Protein AF-A0A7Z0EMQ9-F1 (afdb_monomer_lite)

Structure (mmCIF, N/CA/C/O backbone):
data_AF-A0A7Z0EMQ9-F1
#
_entry.id   AF-A0A7Z0EMQ9-F1
#
loop_
_atom_site.group_PDB
_atom_site.id
_atom_site.type_symbol
_atom_site.label_atom_id
_atom_site.label_alt_id
_atom_site.label_comp_id
_atom_site.label_asym_id
_atom_site.label_entity_id
_atom_site.label_seq_id
_atom_site.pdbx_PDB_ins_code
_atom_site.Cartn_x
_atom_site.Cartn_y
_atom_site.Cartn_z
_atom_site.occupancy
_atom_site.B_iso_or_equiv
_atom_site.auth_seq_id
_atom_site.auth_comp_id
_atom_site.auth_asym_id
_atom_site.auth_atom_id
_atom_site.pdbx_PDB_model_num
ATOM 1 N N . MET A 1 1 ? -26.461 12.588 21.753 1.00 71.88 1 MET A N 1
ATOM 2 C CA . MET A 1 1 ? -25.030 12.477 21.401 1.00 71.88 1 MET A CA 1
ATOM 3 C C . MET A 1 1 ? -24.728 11.023 21.095 1.00 71.88 1 MET A C 1
ATOM 5 O O . MET A 1 1 ? -25.221 10.186 21.846 1.00 71.88 1 MET A O 1
ATOM 9 N N . PRO A 1 2 ? -23.985 10.715 20.021 1.00 81.69 2 PRO A N 1
ATOM 10 C CA . PRO A 1 2 ? -23.560 9.345 19.755 1.00 81.69 2 PRO A CA 1
ATOM 11 C C . PRO A 1 2 ? -22.656 8.843 20.899 1.00 81.69 2 PRO A C 1
ATOM 13 O O . PRO A 1 2 ? -21.862 9.628 21.432 1.00 81.69 2 PRO A O 1
ATOM 16 N N . PRO A 1 3 ? -22.802 7.579 21.332 1.00 89.31 3 PRO A N 1
ATOM 17 C CA . PRO A 1 3 ? -21.937 7.000 22.351 1.00 89.31 3 PRO A CA 1
ATOM 18 C C . PRO A 1 3 ? -20.525 6.795 21.794 1.00 89.31 3 PRO A C 1
ATOM 20 O O . PRO A 1 3 ? -20.344 6.541 20.607 1.00 89.31 3 PRO A O 1
ATOM 23 N N . ILE A 1 4 ? -19.514 6.877 22.658 1.00 92.62 4 ILE A N 1
ATOM 24 C CA . ILE A 1 4 ? -18.145 6.538 22.264 1.00 92.62 4 ILE A CA 1
ATOM 25 C C . ILE A 1 4 ? -18.026 5.004 22.239 1.00 92.62 4 ILE A C 1
ATOM 27 O O . ILE A 1 4 ? -18.275 4.394 23.281 1.00 92.62 4 ILE A O 1
ATOM 31 N N . PRO A 1 5 ? -17.618 4.376 21.119 1.00 94.62 5 PRO A N 1
ATOM 32 C CA . PRO A 1 5 ? -17.492 2.923 21.043 1.00 94.62 5 PRO A CA 1
ATOM 33 C C . PRO A 1 5 ? -16.406 2.405 21.996 1.00 94.62 5 PRO A C 1
ATOM 35 O O . PRO A 1 5 ? -15.359 3.042 22.191 1.00 94.62 5 PRO A O 1
ATOM 38 N N . SER A 1 6 ? -16.659 1.242 22.596 1.00 96.00 6 SER A N 1
ATOM 39 C CA . SER A 1 6 ? -15.654 0.491 23.352 1.00 96.00 6 SER A CA 1
ATOM 40 C C . SER A 1 6 ? -14.762 -0.341 22.413 1.00 96.00 6 SER A C 1
ATOM 42 O O . SER A 1 6 ? -15.158 -0.612 21.277 1.00 96.00 6 SER A O 1
ATOM 44 N N . PRO A 1 7 ? -13.571 -0.789 22.857 1.00 97.00 7 PRO A N 1
ATOM 45 C CA . PRO A 1 7 ? -12.747 -1.725 22.085 1.00 97.00 7 PRO A CA 1
ATOM 46 C C . PRO A 1 7 ? -13.500 -2.998 21.671 1.00 97.00 7 PRO A C 1
ATOM 48 O O . PRO A 1 7 ? -13.368 -3.446 20.536 1.00 97.00 7 PRO A O 1
ATOM 51 N N . GLU A 1 8 ? -14.342 -3.544 22.550 1.00 96.81 8 GLU A N 1
ATOM 52 C CA . GLU A 1 8 ? -15.151 -4.736 22.268 1.00 96.81 8 GLU A CA 1
ATOM 53 C C . GLU A 1 8 ? -16.214 -4.482 21.192 1.00 96.81 8 GLU A C 1
ATOM 55 O O . GLU A 1 8 ? -16.489 -5.355 20.368 1.00 96.81 8 GLU A O 1
ATOM 60 N N . ASP A 1 9 ? -16.810 -3.286 21.162 1.00 95.56 9 ASP A N 1
ATOM 61 C CA . ASP A 1 9 ? -17.752 -2.901 20.103 1.00 95.56 9 ASP A CA 1
ATOM 62 C C . ASP A 1 9 ? -17.053 -2.838 18.748 1.00 95.56 9 ASP A C 1
ATOM 64 O O . ASP A 1 9 ? -17.591 -3.320 17.748 1.00 95.56 9 ASP A O 1
ATOM 68 N N . VAL A 1 10 ? -15.835 -2.289 18.723 1.00 96.75 10 VAL A N 1
ATOM 69 C CA . VAL A 1 10 ? -15.013 -2.238 17.513 1.00 96.75 10 VAL A CA 1
ATOM 70 C C . VAL A 1 10 ? -14.662 -3.654 17.060 1.00 96.75 10 VAL A C 1
ATOM 72 O O . VAL A 1 10 ? -14.974 -4.018 15.931 1.00 96.75 10 VAL A O 1
ATOM 75 N N . LEU A 1 11 ? -14.105 -4.490 17.939 1.00 96.38 11 LEU A N 1
ATOM 76 C CA . LEU A 1 11 ? -13.680 -5.853 17.596 1.00 96.38 11 LEU A CA 1
ATOM 77 C C . LEU A 1 11 ? -14.813 -6.731 17.059 1.00 96.38 11 LEU A C 1
ATOM 79 O O . LEU A 1 11 ? -14.588 -7.518 16.140 1.00 96.38 11 LEU A O 1
ATOM 83 N N . ARG A 1 12 ? -16.024 -6.589 17.609 1.00 96.19 12 ARG A N 1
ATOM 84 C CA . ARG A 1 12 ? -17.211 -7.322 17.142 1.00 96.19 12 ARG A CA 1
ATOM 85 C C . ARG A 1 12 ? -17.725 -6.840 15.789 1.00 96.19 12 ARG A C 1
ATOM 87 O O . ARG A 1 12 ? -18.374 -7.609 15.087 1.00 96.19 12 ARG A O 1
ATOM 94 N N . SER A 1 13 ? -17.473 -5.580 15.445 1.00 95.69 13 SER A N 1
ATOM 95 C CA . SER A 1 13 ? -18.020 -4.955 14.237 1.00 95.69 13 SER A CA 1
ATOM 96 C C . SER A 1 13 ? -17.072 -5.037 13.043 1.00 95.69 13 SER A C 1
ATOM 98 O O . SER A 1 13 ? -17.528 -5.087 11.903 1.00 95.69 13 SER A O 1
ATOM 100 N N . VAL A 1 14 ? -15.760 -5.037 13.288 1.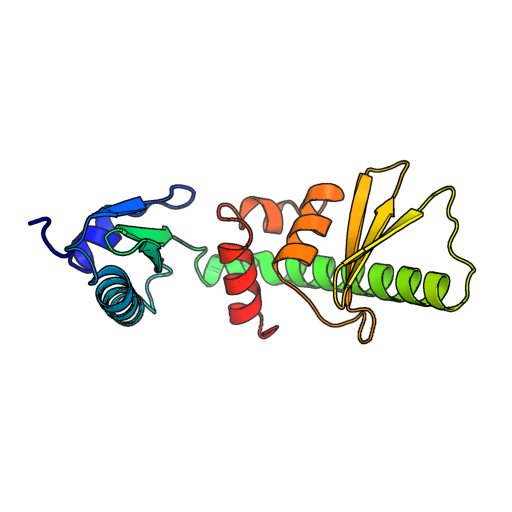00 96.25 14 VAL A N 1
ATOM 101 C CA . VAL A 1 14 ? -14.762 -4.983 12.221 1.00 96.25 14 VAL A CA 1
ATOM 102 C C . VAL A 1 14 ? -14.559 -6.364 11.597 1.00 96.25 14 VAL A C 1
ATOM 104 O O . VAL A 1 14 ? -14.194 -7.337 12.257 1.00 96.25 14 VAL A O 1
ATOM 107 N N . VAL A 1 15 ? -14.748 -6.418 10.281 1.00 95.50 15 VAL A N 1
ATOM 108 C CA . VAL A 1 15 ? -14.525 -7.594 9.437 1.00 95.50 15 VAL A CA 1
ATOM 109 C C . VAL A 1 15 ? -13.524 -7.214 8.356 1.00 95.50 15 VAL A C 1
ATOM 111 O O . VAL A 1 15 ? -13.629 -6.136 7.770 1.00 95.50 15 VAL A O 1
ATOM 114 N N . ARG A 1 16 ? -12.562 -8.095 8.080 1.00 94.75 16 ARG A N 1
ATOM 115 C CA . ARG A 1 16 ? -11.552 -7.853 7.050 1.00 94.75 16 ARG A CA 1
ATOM 116 C C . ARG A 1 16 ? -12.184 -7.631 5.675 1.00 94.75 16 ARG A C 1
ATOM 118 O O . ARG A 1 16 ? -13.192 -8.258 5.345 1.00 94.75 16 ARG A O 1
ATOM 125 N N . GLY A 1 17 ? -11.613 -6.712 4.897 1.00 94.38 17 GLY A N 1
ATOM 126 C CA . GLY A 1 17 ? -12.143 -6.315 3.591 1.00 94.38 17 GLY A CA 1
ATOM 127 C C . GLY A 1 17 ? -13.388 -5.426 3.685 1.00 94.38 17 GLY A C 1
ATOM 128 O O . GLY A 1 17 ? -13.962 -5.057 2.663 1.00 94.38 17 GLY A O 1
ATOM 129 N N . ARG A 1 18 ? -13.824 -5.043 4.897 1.00 95.88 18 ARG A N 1
ATOM 130 C CA . ARG A 1 18 ? -14.922 -4.093 5.109 1.00 95.88 18 ARG A CA 1
ATOM 131 C C . ARG A 1 18 ? -14.505 -2.933 5.998 1.00 95.88 18 ARG A C 1
ATOM 133 O O . ARG A 1 18 ? -14.056 -3.102 7.127 1.00 95.88 18 ARG A O 1
ATOM 140 N N . THR A 1 19 ? -14.747 -1.726 5.508 1.00 95.88 19 THR A N 1
ATOM 141 C CA . THR A 1 19 ? -14.576 -0.506 6.295 1.00 95.88 19 THR A CA 1
ATOM 142 C C . THR A 1 19 ? -15.709 -0.361 7.304 1.00 95.88 19 THR A C 1
ATOM 144 O O . THR A 1 19 ? -16.877 -0.293 6.920 1.00 95.88 19 THR A O 1
ATOM 147 N N . THR A 1 20 ? -15.371 -0.258 8.590 1.00 97.31 20 THR A N 1
ATOM 148 C CA . THR A 1 20 ? -16.349 -0.011 9.658 1.00 97.31 20 THR A CA 1
ATOM 149 C C . THR A 1 20 ? -16.254 1.436 10.120 1.00 97.31 20 THR A C 1
ATOM 151 O O . THR A 1 20 ? -15.158 1.935 10.364 1.00 97.31 20 THR A O 1
ATOM 154 N N . ARG A 1 21 ? -17.392 2.123 10.239 1.00 97.06 21 ARG A N 1
ATOM 155 C CA . ARG A 1 21 ? -17.455 3.530 10.657 1.00 97.06 21 ARG A CA 1
ATOM 156 C C . ARG A 1 21 ? -18.255 3.667 11.943 1.00 97.06 21 ARG A C 1
ATOM 158 O O . ARG A 1 21 ? -19.296 3.031 12.091 1.00 97.06 21 ARG A O 1
ATOM 165 N N . PHE A 1 22 ? -17.777 4.521 12.837 1.00 96.31 22 PHE A N 1
ATOM 166 C CA . PHE A 1 22 ? -18.425 4.844 14.101 1.00 96.31 22 PHE A CA 1
ATOM 167 C C . PHE A 1 22 ? -18.606 6.352 14.205 1.00 96.31 22 PHE A C 1
ATOM 169 O O . PHE A 1 22 ? -17.641 7.107 14.073 1.00 96.31 22 PHE A O 1
ATOM 176 N N . GLU A 1 23 ? -19.833 6.775 14.483 1.00 97.00 23 GLU A N 1
ATOM 177 C CA . GLU A 1 23 ? -20.118 8.159 14.842 1.00 97.00 23 GLU A CA 1
ATOM 178 C C . GLU A 1 23 ? -19.728 8.401 16.301 1.00 97.00 23 GLU A C 1
ATOM 180 O O . GLU A 1 23 ? -19.980 7.576 17.181 1.00 97.00 23 GLU A O 1
ATOM 185 N N . VAL A 1 24 ? -19.117 9.549 16.560 1.00 96.56 24 VAL A N 1
ATOM 186 C CA . VAL A 1 24 ? -18.654 9.991 17.877 1.00 96.56 24 VAL A CA 1
ATOM 187 C C . VAL A 1 24 ? -18.984 11.473 18.061 1.00 96.56 24 VAL A C 1
ATOM 189 O O . VAL A 1 24 ? -19.289 12.161 17.085 1.00 96.56 24 VAL A O 1
ATOM 192 N N . PRO A 1 25 ? -18.983 12.003 19.299 1.00 96.75 25 PRO A N 1
ATOM 193 C CA . PRO A 1 25 ? -19.263 13.417 19.514 1.00 96.75 25 PRO A CA 1
ATOM 194 C C . PRO A 1 25 ? -18.340 14.319 18.684 1.00 96.75 25 PRO A C 1
ATOM 196 O O . PRO A 1 25 ? -17.149 14.035 18.530 1.00 96.75 25 PRO A O 1
ATOM 199 N N . GLU A 1 26 ? -18.887 15.411 18.158 1.00 96.12 26 GLU A N 1
ATOM 200 C CA . GLU A 1 26 ? -18.147 16.344 17.310 1.00 96.12 26 GLU A CA 1
ATOM 201 C C . GLU A 1 26 ? -16.884 16.872 18.008 1.00 96.12 26 GLU A C 1
ATOM 203 O O . GLU A 1 26 ? -16.890 17.191 19.197 1.00 96.12 26 GLU A O 1
ATOM 208 N N . GLY A 1 27 ? -15.777 16.913 17.266 1.00 95.62 27 GLY A N 1
ATOM 209 C CA . GLY A 1 27 ? -14.472 17.346 17.764 1.00 95.62 27 GLY A CA 1
ATOM 210 C C . GLY A 1 27 ? -13.716 16.287 18.573 1.00 95.62 27 GLY A C 1
ATOM 211 O O . GLY A 1 27 ? -12.590 16.543 18.993 1.00 95.62 27 GLY A O 1
ATOM 212 N N . THR A 1 28 ? -14.284 15.092 18.785 1.00 96.75 28 THR A N 1
ATOM 213 C CA . THR A 1 28 ? -13.652 14.047 19.616 1.00 96.75 28 THR A CA 1
ATOM 214 C C . THR A 1 28 ? -13.016 12.905 18.825 1.00 96.75 28 THR A C 1
ATOM 216 O O . THR A 1 28 ? -12.253 12.128 19.404 1.00 96.75 28 THR A O 1
ATOM 219 N N . ALA A 1 29 ? -13.260 12.807 17.513 1.00 97.31 29 ALA A N 1
ATOM 220 C CA . ALA A 1 29 ? -12.851 11.659 16.700 1.00 97.31 29 ALA A CA 1
ATOM 221 C C . ALA A 1 29 ? -11.358 11.326 16.770 1.00 97.31 29 ALA A C 1
ATOM 223 O O . ALA A 1 29 ? -11.009 10.166 16.978 1.00 97.31 29 ALA A O 1
ATOM 224 N N . SER A 1 30 ? -10.465 12.313 16.681 1.00 97.19 30 SER A N 1
ATOM 225 C CA . SER A 1 30 ? -9.017 12.067 16.759 1.00 97.19 30 SER A CA 1
ATOM 226 C C . SER A 1 30 ? -8.586 11.506 18.118 1.00 97.19 30 SER A C 1
ATOM 228 O O . SER A 1 30 ? -7.756 10.599 18.183 1.00 97.19 30 SER A O 1
ATOM 230 N N . ILE A 1 31 ? -9.184 11.995 19.210 1.00 97.56 31 ILE A N 1
ATOM 231 C CA . ILE A 1 31 ? -8.893 11.527 20.574 1.00 97.56 31 ILE A CA 1
ATOM 232 C C . ILE A 1 31 ? -9.423 10.103 20.764 1.00 97.56 31 ILE A C 1
ATOM 234 O O . ILE A 1 31 ? -8.711 9.240 21.282 1.00 97.56 31 ILE A O 1
ATOM 238 N N . VAL A 1 32 ? -10.656 9.845 20.319 1.00 97.56 32 VAL A N 1
ATOM 239 C CA . VAL A 1 32 ? -11.283 8.520 20.398 1.00 97.56 32 VAL A CA 1
ATOM 240 C C . VAL A 1 32 ? -10.505 7.504 19.565 1.00 97.56 32 VAL A C 1
ATOM 242 O O . VAL A 1 32 ? -10.149 6.448 20.086 1.00 97.56 32 VAL A O 1
ATOM 245 N N . ALA A 1 33 ? -10.171 7.834 18.316 1.00 97.56 33 ALA A N 1
ATOM 246 C CA . ALA A 1 33 ? -9.383 6.974 17.441 1.00 97.56 33 ALA A CA 1
ATOM 247 C C . ALA A 1 33 ? -8.003 6.672 18.037 1.00 97.56 33 ALA A C 1
ATOM 249 O O . ALA A 1 33 ? -7.601 5.513 18.087 1.00 97.56 33 ALA A O 1
ATOM 250 N N . GLY A 1 34 ? -7.303 7.685 18.560 1.00 97.19 34 GLY A N 1
ATOM 251 C CA . GLY A 1 34 ? -6.007 7.494 19.213 1.00 97.19 34 GLY A CA 1
ATOM 252 C C . GLY A 1 34 ? -6.086 6.606 20.459 1.00 97.19 34 GLY A C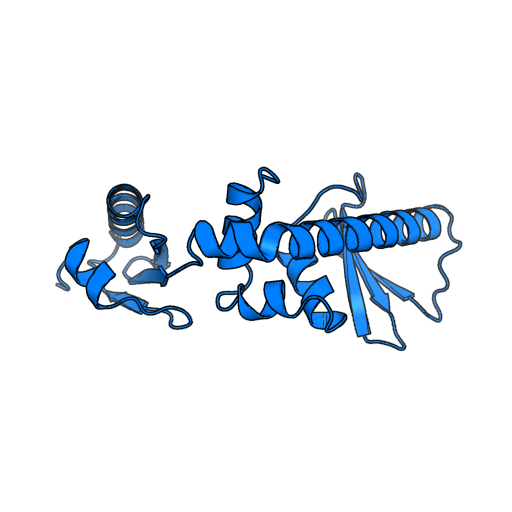 1
ATOM 253 O O . GLY A 1 34 ? -5.198 5.786 20.690 1.00 97.19 34 GLY A O 1
ATOM 254 N N . ARG A 1 35 ? -7.156 6.727 21.257 1.00 97.56 35 ARG A N 1
ATOM 255 C CA . ARG A 1 35 ? -7.406 5.840 22.404 1.00 97.56 35 ARG A CA 1
ATOM 256 C C . ARG A 1 35 ? -7.642 4.400 21.953 1.00 97.56 35 ARG A C 1
ATOM 258 O O . ARG A 1 35 ? -6.988 3.504 22.475 1.00 97.56 35 ARG A O 1
ATOM 265 N N . LEU A 1 36 ? -8.554 4.191 21.003 1.00 97.69 36 LEU A N 1
ATOM 266 C CA . LEU A 1 36 ? -8.902 2.861 20.499 1.00 97.69 36 LEU A CA 1
ATOM 267 C C . LEU A 1 36 ? -7.700 2.175 19.854 1.00 97.69 36 LEU A C 1
ATOM 269 O O . LEU A 1 36 ? -7.447 1.018 20.157 1.00 97.69 36 LEU A O 1
ATOM 273 N N . ARG A 1 37 ? -6.906 2.903 19.061 1.00 96.00 37 ARG A N 1
ATOM 274 C CA . ARG A 1 37 ? -5.679 2.380 18.446 1.00 96.00 37 ARG A CA 1
ATOM 275 C C . ARG A 1 37 ? -4.711 1.811 19.482 1.00 96.00 37 ARG A C 1
ATOM 277 O O . ARG A 1 37 ? -4.210 0.716 19.298 1.00 96.00 37 ARG A O 1
ATOM 284 N N . ARG A 1 38 ? -4.492 2.512 20.602 1.00 95.56 38 ARG A N 1
ATOM 285 C CA . ARG A 1 38 ? -3.634 2.003 21.690 1.00 95.56 38 ARG A CA 1
ATOM 286 C C . ARG A 1 38 ? -4.218 0.772 22.379 1.00 95.56 38 ARG A C 1
ATOM 288 O O . ARG A 1 38 ? -3.472 -0.111 22.768 1.00 95.56 38 ARG A O 1
ATOM 295 N N . GLN A 1 39 ? -5.536 0.730 22.558 1.00 96.75 39 GLN A N 1
ATOM 296 C CA . GLN A 1 39 ? -6.218 -0.394 23.210 1.00 96.75 39 GLN A CA 1
ATOM 297 C C . GLN A 1 39 ? -6.328 -1.636 22.313 1.00 96.75 39 GLN A C 1
ATOM 299 O O . GLN A 1 39 ? -6.570 -2.722 22.826 1.00 96.75 39 GLN A O 1
ATOM 304 N N . LEU A 1 40 ? -6.174 -1.472 20.997 1.00 95.25 40 LEU A N 1
ATOM 305 C CA . LEU A 1 40 ? -6.330 -2.516 19.981 1.00 95.25 40 LEU A CA 1
ATOM 306 C C . LEU A 1 40 ? -5.021 -2.830 19.237 1.00 95.25 40 LEU A C 1
ATOM 308 O O . LEU A 1 40 ? -5.063 -3.491 18.205 1.00 95.25 40 LEU A O 1
ATOM 312 N N . ALA A 1 41 ? -3.874 -2.360 19.736 1.00 87.00 41 ALA A N 1
ATOM 313 C CA . ALA A 1 41 ? -2.592 -2.449 19.032 1.00 87.00 41 ALA A CA 1
ATOM 314 C C . ALA A 1 41 ? -2.173 -3.893 18.694 1.00 87.00 41 ALA A C 1
ATOM 316 O O . ALA A 1 41 ? -1.575 -4.123 17.655 1.00 87.00 41 ALA A O 1
ATOM 317 N N . GLU A 1 42 ? -2.537 -4.861 19.537 1.00 88.81 42 GLU A N 1
ATOM 318 C CA . GLU A 1 42 ? -2.206 -6.286 19.367 1.00 88.81 42 GLU A CA 1
ATOM 319 C C . GLU A 1 42 ? -3.322 -7.087 18.668 1.00 88.81 42 GLU A C 1
ATOM 321 O O . GLU A 1 42 ? -3.381 -8.306 18.786 1.00 88.81 42 GLU A O 1
ATOM 326 N N . GLN A 1 43 ? -4.290 -6.413 18.039 1.00 92.00 43 GLN A N 1
ATOM 327 C CA . GLN A 1 43 ? -5.503 -7.048 17.501 1.00 92.00 43 GLN A CA 1
ATOM 328 C C . GLN A 1 43 ? -5.661 -6.873 15.985 1.00 92.00 43 GLN A C 1
ATOM 330 O O . GLN A 1 43 ? -6.762 -7.077 15.468 1.00 92.00 43 GLN A O 1
ATOM 335 N N . ASP A 1 44 ? -4.605 -6.437 15.291 1.00 92.19 44 ASP A N 1
ATOM 336 C CA . ASP A 1 44 ? -4.594 -6.171 13.846 1.00 92.19 44 ASP A CA 1
ATOM 337 C C . ASP A 1 44 ? -5.742 -5.243 13.405 1.00 92.19 44 ASP A C 1
ATOM 339 O O . ASP A 1 44 ? -6.344 -5.394 12.341 1.00 92.19 44 ASP A O 1
ATOM 343 N N . VAL A 1 45 ? -6.116 -4.285 14.263 1.00 96.00 45 VAL A N 1
ATOM 344 C CA . VAL A 1 45 ? -7.169 -3.305 13.975 1.00 96.00 45 VAL A CA 1
ATOM 345 C C . VAL A 1 45 ? -6.581 -1.904 13.927 1.00 96.00 45 VAL A C 1
ATOM 347 O O . VAL A 1 45 ? -6.181 -1.329 14.941 1.00 96.00 45 VAL A O 1
ATOM 350 N N . LEU A 1 46 ? -6.633 -1.302 12.743 1.00 96.00 46 LEU A N 1
ATOM 351 C CA . LEU A 1 46 ? -6.304 0.100 12.550 1.00 96.00 46 LEU A CA 1
ATOM 352 C C . LEU A 1 46 ? -7.535 0.962 12.817 1.00 96.00 46 LEU A C 1
ATOM 354 O O . LEU A 1 46 ? -8.573 0.772 12.190 1.00 96.00 46 LEU A O 1
ATOM 358 N N . VAL A 1 47 ? -7.398 1.958 13.697 1.00 97.31 47 VAL A N 1
ATOM 359 C CA . VAL A 1 47 ? -8.431 2.977 13.939 1.00 97.31 47 VAL A CA 1
ATOM 360 C C . VAL A 1 47 ? -7.879 4.376 13.675 1.00 97.31 47 VAL A C 1
ATOM 362 O O . VAL A 1 47 ? -6.829 4.762 14.204 1.00 97.31 47 VAL A O 1
ATOM 365 N N . PHE A 1 48 ? -8.604 5.174 12.893 1.00 97.25 48 PHE A N 1
ATOM 366 C CA . PHE A 1 48 ? -8.266 6.565 12.581 1.00 97.25 48 PHE A CA 1
ATOM 367 C C . PHE A 1 48 ? -9.516 7.448 12.494 1.00 97.25 48 PHE A C 1
ATOM 369 O O . PHE A 1 48 ? -10.639 6.960 12.385 1.00 97.25 48 PHE A O 1
ATOM 376 N N . ALA A 1 49 ? -9.332 8.764 12.596 1.00 97.25 49 ALA A N 1
ATOM 377 C CA . ALA A 1 49 ? -10.416 9.721 12.408 1.00 97.25 49 ALA A CA 1
ATOM 378 C C . ALA A 1 49 ? -10.598 9.996 10.910 1.00 97.25 49 ALA A C 1
ATOM 380 O O . ALA A 1 49 ? -9.637 10.357 10.239 1.00 97.25 49 ALA A O 1
ATOM 381 N N . GLY A 1 50 ? -11.817 9.814 10.398 1.00 92.56 50 GLY A N 1
ATOM 382 C CA . GLY A 1 50 ? -12.175 10.191 9.025 1.00 92.56 50 GLY A CA 1
ATOM 383 C C . GLY A 1 50 ? -12.703 11.626 8.925 1.00 92.56 50 GLY A C 1
ATOM 384 O O . GLY A 1 50 ? -12.602 12.256 7.879 1.00 92.56 50 GLY A O 1
ATOM 385 N N . SER A 1 51 ? -13.255 12.153 10.020 1.00 94.94 51 SER A N 1
ATOM 386 C CA . SER A 1 51 ? -13.734 13.533 10.152 1.00 94.94 51 SER A CA 1
ATOM 387 C C . SER A 1 51 ? -13.696 13.967 11.625 1.00 94.94 51 SER A C 1
ATOM 389 O O . SER A 1 51 ? -13.202 13.227 12.475 1.00 94.94 51 SER A O 1
ATOM 391 N N . SER A 1 52 ? -14.238 15.144 11.961 1.00 95.69 52 SER A N 1
ATOM 392 C CA . SER A 1 52 ? -14.361 15.608 13.352 1.00 95.69 52 SER A CA 1
ATOM 393 C C . SER A 1 52 ? -15.328 14.772 14.207 1.00 95.69 52 SER A C 1
ATOM 395 O O . SER A 1 52 ? -15.202 14.781 15.434 1.00 95.69 52 SER A O 1
ATOM 397 N N . SER A 1 53 ? -16.268 14.048 13.591 1.00 96.50 53 SER A N 1
ATOM 398 C CA . SER A 1 53 ? -17.317 13.267 14.268 1.00 96.50 53 SER A CA 1
ATOM 399 C C . SER A 1 53 ? -17.324 11.784 13.894 1.00 96.50 53 SER A C 1
ATOM 401 O O . SER A 1 53 ? -18.197 11.054 14.350 1.00 96.50 53 SER A O 1
ATOM 403 N N . GLN A 1 54 ? -16.368 11.317 13.086 1.00 97.19 54 GLN A N 1
ATOM 404 C CA . GLN A 1 54 ? -16.350 9.941 12.596 1.00 97.19 54 GLN A CA 1
ATOM 405 C C . GLN A 1 54 ? -14.987 9.279 12.783 1.00 97.19 54 GLN A C 1
ATOM 407 O O . GLN A 1 54 ? -13.950 9.791 12.349 1.00 97.19 54 GLN A O 1
ATOM 412 N N . CYS A 1 55 ? -15.005 8.082 13.362 1.00 97.50 55 CYS A N 1
ATOM 413 C CA . CYS A 1 55 ? -13.876 7.161 13.368 1.00 97.50 55 CYS A CA 1
ATOM 414 C C . CYS A 1 55 ? -14.092 6.059 12.326 1.00 97.50 55 CYS A C 1
ATOM 416 O O . CYS A 1 55 ? -15.203 5.556 12.161 1.00 97.50 55 CYS A O 1
ATOM 418 N N . THR A 1 56 ? -13.016 5.652 11.664 1.00 98.00 56 THR A N 1
ATOM 419 C CA . THR A 1 56 ? -12.969 4.485 10.782 1.00 98.00 56 THR A CA 1
ATOM 420 C C . THR A 1 56 ? -12.091 3.418 11.418 1.00 98.00 56 THR A C 1
ATOM 422 O O . THR A 1 56 ? -11.038 3.740 11.972 1.00 98.00 56 THR A O 1
ATOM 425 N N . ALA A 1 57 ? -12.528 2.163 11.345 1.00 97.75 57 ALA A N 1
ATOM 426 C CA . ALA A 1 57 ? -11.759 1.001 11.758 1.00 97.75 57 ALA A CA 1
ATOM 427 C C . ALA A 1 57 ? -11.665 -0.030 10.627 1.00 97.75 57 ALA A C 1
ATOM 429 O O . ALA A 1 57 ? -12.661 -0.311 9.949 1.00 97.75 57 ALA A O 1
ATOM 430 N N . LEU A 1 58 ? -10.471 -0.592 10.457 1.00 97.75 58 LEU A N 1
ATOM 431 C CA . LEU A 1 58 ? -10.132 -1.617 9.472 1.00 97.75 58 LEU A CA 1
ATOM 432 C C . LEU A 1 58 ? -9.493 -2.799 10.200 1.00 97.75 58 LEU A C 1
ATOM 434 O O . LEU A 1 58 ? -8.709 -2.582 11.122 1.00 97.75 58 LEU A O 1
ATOM 438 N N . ARG A 1 59 ? -9.814 -4.029 9.789 1.00 96.94 59 ARG A N 1
ATOM 439 C CA . ARG A 1 59 ? -9.065 -5.212 10.225 1.00 96.94 59 ARG A CA 1
ATOM 440 C C . ARG A 1 59 ? -8.006 -5.476 9.176 1.00 96.94 59 ARG A C 1
ATOM 442 O O . ARG A 1 59 ? -8.351 -5.861 8.061 1.00 96.94 59 ARG A O 1
ATOM 449 N N . LEU A 1 60 ? -6.772 -5.201 9.564 1.00 95.88 60 LEU A N 1
ATOM 450 C CA . LEU A 1 60 ? -5.591 -5.432 8.760 1.00 95.88 60 LEU A CA 1
ATOM 451 C C . LEU A 1 60 ? -5.310 -6.931 8.673 1.00 95.88 60 LEU A C 1
ATOM 453 O O . LEU A 1 60 ? -5.976 -7.757 9.315 1.00 95.88 60 LEU A O 1
ATOM 457 N N . MET A 1 61 ? -4.326 -7.282 7.858 1.00 94.06 61 MET A N 1
ATOM 458 C CA . MET A 1 61 ? -3.771 -8.624 7.907 1.00 94.06 61 MET A CA 1
ATOM 459 C C . MET A 1 61 ? -3.093 -8.929 9.232 1.00 94.06 61 MET A C 1
ATOM 461 O O . MET A 1 61 ? -2.530 -8.038 9.852 1.00 94.06 61 MET A O 1
ATOM 465 N N . GLY A 1 62 ? -3.177 -10.189 9.657 1.00 91.62 62 GLY A N 1
ATOM 466 C CA . GLY A 1 62 ? -2.480 -10.639 10.857 1.00 91.62 62 GLY A CA 1
ATOM 467 C C . GLY A 1 62 ? -1.023 -10.983 10.575 1.00 91.62 62 GLY A C 1
ATOM 468 O O . GLY A 1 62 ? -0.670 -11.330 9.444 1.00 91.62 62 GLY A O 1
ATOM 469 N N . THR A 1 63 ? -0.194 -10.962 11.616 1.00 89.38 63 THR A N 1
ATOM 470 C CA . THR A 1 63 ? 1.252 -11.226 11.522 1.00 89.38 63 THR A CA 1
ATOM 471 C C . THR A 1 63 ? 1.575 -12.557 10.838 1.00 89.38 63 THR A C 1
ATOM 473 O O . THR A 1 63 ? 2.391 -12.581 9.924 1.00 89.38 63 THR A O 1
ATOM 476 N N . ASP A 1 64 ? 0.880 -13.648 11.177 1.00 91.88 64 ASP A N 1
ATOM 477 C CA . ASP A 1 64 ? 1.098 -14.966 10.551 1.00 91.88 64 ASP A CA 1
ATOM 478 C C . ASP A 1 64 ? 0.814 -14.964 9.038 1.00 91.88 64 ASP A C 1
ATOM 480 O O . ASP A 1 64 ? 1.326 -15.784 8.275 1.00 91.88 64 ASP A O 1
ATOM 484 N N . GLU A 1 65 ? -0.075 -14.089 8.572 1.00 93.69 65 GLU A N 1
ATOM 485 C CA . GLU A 1 65 ? -0.329 -13.917 7.146 1.00 93.69 65 GLU A CA 1
ATOM 486 C C . GLU A 1 65 ? 0.755 -13.074 6.487 1.00 93.69 65 GLU A C 1
ATOM 488 O O . GLU A 1 65 ? 1.275 -13.492 5.454 1.00 93.69 65 GLU A O 1
ATOM 493 N N . ALA A 1 66 ? 1.151 -11.966 7.119 1.00 94.00 66 ALA A N 1
ATOM 494 C CA . ALA A 1 66 ? 2.260 -11.131 6.671 1.00 94.00 66 ALA A CA 1
ATOM 495 C C . ALA A 1 66 ? 3.569 -11.935 6.544 1.00 94.00 66 ALA A C 1
ATOM 497 O O . ALA A 1 66 ? 4.264 -11.846 5.532 1.00 94.00 66 ALA A O 1
ATOM 498 N N . GLU A 1 67 ? 3.871 -12.793 7.521 1.00 93.69 67 GLU A N 1
ATOM 499 C CA . GLU A 1 67 ? 5.028 -13.692 7.485 1.00 93.69 67 GLU A CA 1
ATOM 500 C C . GLU A 1 67 ? 4.943 -14.706 6.338 1.00 93.69 67 GLU A C 1
ATOM 502 O O . GLU A 1 67 ? 5.945 -14.977 5.675 1.00 93.69 67 GLU A O 1
ATOM 507 N N . ARG A 1 68 ? 3.749 -15.244 6.052 1.00 95.75 68 ARG A N 1
ATOM 508 C CA . ARG A 1 68 ? 3.555 -16.184 4.936 1.00 95.75 68 ARG A CA 1
ATOM 509 C C . ARG A 1 68 ? 3.763 -15.533 3.574 1.00 95.75 68 ARG A C 1
ATOM 511 O O . ARG A 1 68 ? 4.305 -16.193 2.690 1.00 95.75 68 ARG A O 1
ATOM 518 N N . ILE A 1 69 ? 3.352 -14.277 3.398 1.00 97.12 69 ILE A N 1
ATOM 519 C CA . ILE A 1 69 ? 3.527 -13.561 2.124 1.00 97.12 69 ILE A CA 1
ATOM 520 C C . ILE A 1 69 ? 4.895 -12.881 1.999 1.00 97.12 69 ILE A C 1
ATOM 522 O O . ILE A 1 69 ? 5.222 -12.345 0.941 1.00 97.12 69 ILE A O 1
ATOM 526 N N . ARG A 1 70 ? 5.733 -12.937 3.044 1.00 96.56 70 ARG A N 1
ATOM 527 C CA . ARG A 1 70 ? 7.044 -12.281 3.074 1.00 96.56 70 ARG A CA 1
ATOM 528 C C . ARG A 1 70 ? 7.942 -12.609 1.870 1.00 96.56 70 ARG A C 1
ATOM 530 O O . ARG A 1 70 ? 8.475 -11.664 1.296 1.00 96.56 70 ARG A O 1
ATOM 537 N N . PRO A 1 71 ? 8.088 -13.872 1.420 1.00 97.75 71 PRO A N 1
ATOM 538 C CA . PRO A 1 71 ? 8.925 -14.168 0.254 1.00 97.75 71 PRO A CA 1
ATOM 539 C C . PRO A 1 71 ? 8.431 -13.500 -1.037 1.00 97.75 71 PRO A C 1
ATOM 541 O O . PRO A 1 71 ? 9.231 -13.125 -1.890 1.00 97.75 71 PRO A O 1
ATOM 544 N N . GLU A 1 72 ? 7.114 -13.355 -1.185 1.00 98.25 72 GLU A N 1
ATOM 545 C CA . GLU A 1 72 ? 6.498 -12.716 -2.349 1.00 98.25 72 GLU A CA 1
ATOM 546 C C . GLU A 1 72 ? 6.642 -11.191 -2.289 1.00 98.25 72 GLU A C 1
ATOM 548 O O . GLU A 1 72 ? 6.963 -10.569 -3.300 1.00 98.25 72 GLU A O 1
ATOM 553 N N . LEU A 1 73 ? 6.514 -10.602 -1.094 1.00 98.25 73 LEU A N 1
ATOM 554 C CA . LEU A 1 73 ? 6.841 -9.196 -0.851 1.00 98.25 73 LEU A CA 1
ATOM 555 C C . LEU A 1 73 ? 8.314 -8.894 -1.168 1.00 98.25 73 LEU A C 1
ATOM 557 O O . LEU A 1 73 ? 8.603 -7.899 -1.828 1.00 98.25 73 LEU A O 1
ATOM 561 N N . ASP A 1 74 ? 9.245 -9.748 -0.737 1.00 98.25 74 ASP A N 1
ATOM 562 C CA . ASP A 1 74 ? 10.675 -9.561 -1.005 1.00 98.25 74 ASP A CA 1
ATOM 563 C C . ASP A 1 74 ? 10.973 -9.596 -2.519 1.00 98.25 74 ASP A C 1
ATOM 565 O O . ASP A 1 74 ? 11.783 -8.805 -3.010 1.00 98.25 74 ASP A O 1
ATOM 569 N N . ALA A 1 75 ? 10.288 -10.466 -3.273 1.00 98.44 75 ALA A N 1
ATOM 570 C CA . ALA A 1 75 ? 10.384 -10.513 -4.732 1.00 98.44 75 ALA A CA 1
ATOM 571 C C . ALA A 1 75 ? 9.822 -9.240 -5.389 1.00 98.44 75 ALA A C 1
ATOM 573 O O . ALA A 1 75 ? 10.502 -8.630 -6.214 1.00 98.44 75 ALA A O 1
ATOM 574 N N . LEU A 1 76 ? 8.637 -8.790 -4.960 1.00 98.56 76 LEU A N 1
ATOM 575 C CA . LEU A 1 76 ? 8.022 -7.539 -5.413 1.00 98.56 76 LEU A CA 1
ATOM 576 C C . LEU A 1 76 ? 8.954 -6.337 -5.194 1.00 98.56 76 LEU A C 1
ATOM 578 O O . LEU A 1 76 ? 9.181 -5.549 -6.113 1.00 98.56 76 LEU A O 1
ATOM 582 N N . VAL A 1 77 ? 9.538 -6.215 -3.999 1.00 98.44 77 VAL A N 1
ATOM 583 C CA . VAL A 1 77 ? 10.494 -5.149 -3.664 1.00 98.44 77 VAL A CA 1
ATOM 584 C C . VAL A 1 77 ? 11.731 -5.207 -4.560 1.00 98.44 77 VAL A C 1
ATOM 586 O O . VAL A 1 77 ? 12.206 -4.168 -5.029 1.00 98.44 77 VAL A O 1
ATOM 589 N N . ALA A 1 78 ? 12.281 -6.401 -4.788 1.00 98.38 78 ALA A N 1
ATOM 590 C CA . ALA A 1 78 ? 13.469 -6.569 -5.615 1.00 98.38 78 ALA A CA 1
ATOM 591 C C . ALA A 1 78 ? 13.215 -6.125 -7.064 1.00 98.38 78 ALA A C 1
ATOM 593 O O . ALA A 1 78 ? 13.993 -5.329 -7.601 1.00 98.38 78 ALA A O 1
ATOM 594 N N . ASP A 1 79 ? 12.116 -6.583 -7.661 1.00 98.56 79 ASP A N 1
ATOM 595 C CA . ASP A 1 79 ? 11.735 -6.248 -9.034 1.00 98.56 79 ASP A CA 1
ATOM 596 C C . ASP A 1 79 ? 11.438 -4.757 -9.192 1.00 98.56 79 ASP A C 1
ATOM 598 O O . ASP A 1 79 ? 11.961 -4.118 -10.114 1.00 98.56 79 ASP A O 1
ATOM 602 N N . PHE A 1 80 ? 10.679 -4.179 -8.255 1.00 98.50 80 PHE A N 1
ATOM 603 C CA . PHE A 1 80 ? 10.397 -2.747 -8.236 1.00 98.50 80 PHE A CA 1
ATOM 604 C C . PHE A 1 80 ? 11.689 -1.932 -8.229 1.00 98.50 80 PHE A C 1
ATOM 606 O O . PHE A 1 80 ? 11.891 -1.091 -9.101 1.00 98.50 80 PHE A O 1
ATOM 613 N N . ARG A 1 81 ? 12.616 -2.218 -7.304 1.00 98.25 81 ARG A N 1
ATOM 614 C CA . ARG A 1 81 ? 13.889 -1.487 -7.195 1.00 98.25 81 ARG A CA 1
ATOM 615 C C . ARG A 1 81 ? 14.755 -1.625 -8.440 1.00 98.25 81 ARG A C 1
ATOM 617 O O . ARG A 1 81 ? 15.396 -0.666 -8.871 1.00 98.25 81 ARG A O 1
ATOM 624 N N . VAL A 1 82 ? 14.814 -2.817 -9.035 1.00 98.38 82 VAL A N 1
ATOM 625 C CA . VAL A 1 82 ? 15.554 -3.029 -10.289 1.00 98.38 82 VAL A CA 1
ATOM 626 C C . VAL A 1 82 ? 14.996 -2.142 -11.396 1.00 98.38 82 VAL A C 1
ATOM 628 O O . VAL A 1 82 ? 15.775 -1.474 -12.087 1.00 98.38 82 VAL A O 1
ATOM 631 N N . LEU A 1 83 ? 13.674 -2.106 -11.548 1.00 98.19 83 LEU A N 1
ATOM 632 C CA . LEU A 1 83 ? 13.033 -1.328 -12.594 1.00 98.19 83 LEU A CA 1
ATOM 633 C C . LEU A 1 83 ? 13.121 0.179 -12.318 1.00 98.19 83 LEU A C 1
ATOM 635 O O . LEU A 1 83 ? 13.559 0.915 -13.200 1.00 98.19 83 LEU A O 1
ATOM 639 N N . ALA A 1 84 ? 12.834 0.621 -11.092 1.00 98.25 84 ALA A N 1
ATOM 640 C CA . ALA A 1 84 ? 12.960 2.008 -10.644 1.00 98.25 84 ALA A CA 1
ATOM 641 C C . ALA A 1 84 ? 14.362 2.570 -10.922 1.00 98.25 84 ALA A C 1
ATOM 643 O O . ALA A 1 84 ? 14.504 3.556 -11.643 1.00 98.25 84 ALA A O 1
ATOM 644 N N . ARG A 1 85 ? 15.425 1.888 -10.467 1.00 98.06 85 ARG A N 1
ATOM 645 C CA . ARG A 1 85 ? 16.814 2.301 -10.748 1.00 98.06 85 ARG A CA 1
ATOM 646 C C . ARG A 1 85 ? 17.120 2.360 -12.239 1.00 98.06 85 ARG A C 1
ATOM 648 O O . ARG A 1 85 ? 17.833 3.254 -12.692 1.00 98.06 85 ARG A O 1
ATOM 655 N N . THR A 1 86 ? 16.628 1.385 -13.002 1.00 98.12 86 THR A N 1
ATOM 656 C CA . THR A 1 86 ? 16.876 1.319 -14.446 1.00 98.12 86 THR A CA 1
ATOM 657 C C . THR A 1 86 ? 16.241 2.509 -15.156 1.00 98.12 86 THR A C 1
ATOM 659 O O . THR A 1 86 ? 16.924 3.179 -15.932 1.00 98.12 86 THR A O 1
ATOM 662 N N . LEU A 1 87 ? 14.975 2.799 -14.857 1.00 98.00 87 LEU A N 1
ATOM 663 C CA . LEU A 1 87 ? 14.220 3.894 -15.459 1.00 98.00 87 LEU A CA 1
ATOM 664 C C . LEU A 1 87 ? 14.776 5.258 -15.047 1.00 98.00 87 LEU A C 1
ATOM 666 O O . LEU A 1 87 ? 15.068 6.062 -15.932 1.00 98.00 87 LEU A O 1
ATOM 670 N N . SER A 1 88 ? 15.037 5.481 -13.755 1.00 97.12 88 SER A N 1
ATOM 671 C CA . SER A 1 88 ? 15.644 6.728 -13.267 1.00 97.12 88 SER A CA 1
ATOM 672 C C . SER A 1 88 ? 16.999 6.989 -13.923 1.00 97.12 88 SER A C 1
ATOM 674 O O . SER A 1 88 ? 17.233 8.073 -14.446 1.00 97.12 88 SER A O 1
ATOM 676 N N . ARG A 1 89 ? 17.866 5.971 -14.028 1.00 97.56 89 ARG A N 1
ATOM 677 C CA . ARG A 1 89 ? 19.160 6.112 -14.713 1.00 97.56 89 ARG A CA 1
ATOM 678 C C . ARG A 1 89 ? 19.002 6.482 -16.189 1.00 97.56 89 ARG A C 1
ATOM 680 O O . ARG A 1 89 ? 19.754 7.316 -16.687 1.00 97.56 89 ARG A O 1
ATOM 687 N N . HIS A 1 90 ? 18.079 5.842 -16.908 1.00 97.88 90 HIS A N 1
ATOM 688 C CA . HIS A 1 90 ? 17.851 6.159 -18.319 1.00 97.88 90 HIS A CA 1
ATOM 689 C C . HIS A 1 90 ? 17.291 7.569 -18.503 1.00 97.88 90 HIS A C 1
ATOM 691 O O . HIS A 1 90 ? 17.710 8.267 -19.427 1.00 97.88 90 HIS A O 1
ATOM 697 N N . TYR A 1 91 ? 16.399 7.993 -17.610 1.00 96.50 91 TYR A N 1
ATOM 698 C CA . TYR A 1 91 ? 15.864 9.346 -17.579 1.00 96.50 91 TYR A CA 1
ATOM 699 C C . TYR A 1 91 ? 16.966 10.387 -17.340 1.00 96.50 91 TYR A C 1
ATOM 701 O O . TYR A 1 91 ? 17.134 11.284 -18.164 1.00 96.50 91 TYR A O 1
ATOM 709 N N . ASP A 1 92 ? 17.800 10.203 -16.313 1.00 95.62 92 ASP A N 1
ATOM 710 C CA . ASP A 1 92 ? 18.914 11.109 -15.992 1.00 95.62 92 ASP A CA 1
ATOM 711 C C . ASP A 1 92 ? 19.935 11.227 -17.133 1.00 95.62 92 ASP A C 1
ATOM 713 O O . ASP A 1 92 ? 20.554 12.270 -17.340 1.00 95.62 92 ASP A O 1
ATOM 717 N N . GLN A 1 93 ? 20.118 10.147 -17.896 1.00 97.06 93 GLN A N 1
ATOM 718 C CA . GLN A 1 93 ? 21.025 10.101 -19.043 1.00 97.06 93 GLN A CA 1
ATOM 719 C C . GLN A 1 93 ? 20.392 10.613 -20.345 1.00 97.06 93 GLN A C 1
ATOM 721 O O . GLN A 1 93 ? 21.091 10.685 -21.356 1.00 97.06 93 GLN A O 1
ATOM 726 N N . GLY A 1 94 ? 19.091 10.923 -20.362 1.00 97.06 94 GLY A N 1
ATOM 727 C CA . GLY A 1 94 ? 18.361 11.268 -21.586 1.00 97.06 94 GLY A CA 1
ATOM 728 C C . GLY A 1 94 ? 18.309 10.121 -22.604 1.00 97.06 94 GLY A C 1
ATOM 729 O O . GLY A 1 94 ? 18.288 10.357 -23.808 1.00 97.06 94 GLY A O 1
ATOM 730 N N . THR A 1 95 ? 18.351 8.873 -22.128 1.00 97.88 95 THR A N 1
ATOM 731 C CA . THR A 1 95 ? 18.341 7.648 -22.955 1.00 97.88 95 THR A CA 1
ATOM 732 C C . THR A 1 95 ? 17.075 6.815 -22.773 1.00 97.88 95 THR A C 1
ATOM 734 O O . THR A 1 95 ? 16.998 5.690 -23.266 1.00 97.88 95 THR A O 1
ATOM 737 N N . LEU A 1 96 ? 16.083 7.337 -22.049 1.00 97.56 96 LEU A N 1
ATOM 738 C CA . LEU A 1 96 ? 14.802 6.671 -21.878 1.00 97.56 96 LEU A CA 1
ATOM 739 C C . LEU A 1 96 ? 14.071 6.578 -23.224 1.00 97.56 96 LEU A C 1
ATOM 741 O O . LEU A 1 96 ? 13.964 7.556 -23.959 1.00 97.56 96 LEU A O 1
ATOM 745 N N . HIS A 1 97 ? 13.557 5.394 -23.549 1.00 96.06 97 HIS A N 1
ATOM 746 C CA . HIS A 1 97 ? 12.756 5.189 -24.753 1.00 96.06 97 HIS A CA 1
ATOM 747 C C . HIS A 1 97 ? 11.359 5.805 -24.577 1.00 96.06 97 HIS A C 1
ATOM 749 O O . HIS A 1 97 ? 10.453 5.135 -24.088 1.00 96.06 97 HIS A O 1
ATOM 755 N N . GLU A 1 98 ? 11.180 7.064 -24.982 1.00 95.06 98 GLU A N 1
ATOM 756 C CA . GLU A 1 98 ? 9.934 7.837 -24.790 1.00 95.06 98 GLU A CA 1
ATOM 757 C C . GLU A 1 98 ? 8.707 7.260 -25.531 1.00 95.06 98 GLU A C 1
ATOM 759 O O . GLU A 1 98 ? 7.557 7.468 -25.121 1.00 95.06 98 GLU A O 1
ATOM 764 N N . ASP A 1 99 ? 8.950 6.475 -26.587 1.00 95.62 99 ASP A N 1
ATOM 765 C CA . ASP A 1 99 ? 7.916 5.713 -27.301 1.00 95.62 99 ASP A CA 1
ATOM 766 C C . ASP A 1 99 ? 7.360 4.547 -26.467 1.00 95.62 99 ASP A C 1
ATOM 768 O O . ASP A 1 99 ? 6.250 4.088 -26.717 1.00 95.62 99 ASP A O 1
ATOM 772 N N . VAL A 1 100 ? 8.114 4.077 -25.467 1.00 97.62 100 VAL A N 1
ATOM 773 C CA . VAL A 1 100 ? 7.732 2.967 -24.578 1.00 97.62 100 VAL A CA 1
ATOM 774 C C . VAL A 1 100 ? 7.330 3.484 -23.201 1.00 97.62 100 VAL A C 1
ATOM 776 O O . VAL A 1 100 ? 6.371 2.991 -22.614 1.00 97.62 100 VAL A O 1
ATOM 779 N N . TRP A 1 101 ? 8.042 4.480 -22.678 1.00 98.25 101 TRP A N 1
ATOM 780 C CA . TRP A 1 101 ? 7.855 5.004 -21.329 1.00 98.25 101 TRP A CA 1
ATOM 781 C C . TRP A 1 101 ? 7.458 6.476 -21.362 1.00 98.25 101 TRP A C 1
ATOM 783 O O . TRP A 1 101 ? 8.168 7.309 -21.919 1.00 98.25 101 TRP A O 1
ATOM 793 N N . CYS A 1 102 ? 6.339 6.805 -20.723 1.00 97.62 102 CYS A N 1
ATOM 794 C CA . CYS A 1 102 ? 5.993 8.180 -20.387 1.00 97.62 102 CYS A CA 1
ATOM 795 C C . CYS A 1 102 ? 6.516 8.507 -18.990 1.00 97.62 102 CYS A C 1
ATOM 797 O O . CYS A 1 102 ? 6.380 7.682 -18.088 1.00 97.62 102 CYS A O 1
ATOM 799 N N . VAL A 1 103 ? 7.074 9.706 -18.816 1.00 97.38 103 VAL A N 1
ATOM 800 C CA . VAL A 1 103 ? 7.505 10.207 -17.505 1.00 97.38 103 VAL A CA 1
ATOM 801 C C . VAL A 1 103 ? 6.608 11.350 -17.064 1.00 97.38 103 VAL A C 1
ATOM 803 O O . VAL A 1 103 ? 6.395 12.301 -17.815 1.00 97.38 103 VAL A O 1
ATOM 806 N N . GLU A 1 104 ? 6.126 11.270 -15.832 1.00 95.25 104 GLU A N 1
ATOM 807 C CA . GLU A 1 104 ? 5.313 12.282 -15.171 1.00 95.25 104 GLU A CA 1
ATOM 808 C C . GLU A 1 104 ? 5.987 12.687 -13.850 1.00 95.25 104 GLU A C 1
ATOM 810 O O . GLU A 1 104 ? 5.958 11.934 -12.875 1.00 95.25 104 GLU A O 1
ATOM 815 N N . PRO A 1 105 ? 6.642 13.861 -13.790 1.00 93.56 105 PRO A N 1
ATOM 816 C CA . PRO A 1 105 ? 7.206 14.364 -12.543 1.00 93.56 105 PRO A CA 1
ATOM 817 C C . PRO A 1 105 ? 6.105 14.723 -11.539 1.00 93.56 105 PRO A C 1
ATOM 819 O O . PRO A 1 105 ? 5.209 15.512 -11.850 1.00 93.56 105 PRO A O 1
ATOM 822 N N . HIS A 1 106 ? 6.207 14.210 -10.313 1.00 87.19 106 HIS A N 1
ATOM 823 C CA . HIS A 1 106 ? 5.241 14.448 -9.244 1.00 87.19 106 HIS A CA 1
ATOM 824 C C . HIS A 1 106 ? 5.961 14.753 -7.923 1.00 87.19 106 HIS A C 1
ATOM 826 O O . HIS A 1 106 ? 6.357 13.877 -7.157 1.00 87.19 106 HIS A O 1
ATOM 832 N N . GLY A 1 107 ? 6.173 16.046 -7.656 1.00 90.25 107 GLY A N 1
ATOM 833 C CA . GLY A 1 107 ? 6.911 16.487 -6.472 1.00 90.25 107 GLY A CA 1
ATOM 834 C C . GLY A 1 107 ? 8.359 15.988 -6.490 1.00 90.25 107 GLY A C 1
ATOM 835 O O . GLY A 1 107 ? 9.133 16.387 -7.357 1.00 90.25 107 GLY A O 1
ATOM 836 N N . VAL A 1 108 ? 8.720 15.145 -5.519 1.00 93.19 108 VAL A N 1
ATOM 837 C CA . VAL A 1 108 ? 10.056 14.524 -5.418 1.00 93.19 108 VAL A CA 1
ATOM 838 C C . VAL A 1 108 ? 10.139 13.156 -6.107 1.00 93.19 108 VAL A C 1
ATOM 840 O O . VAL A 1 108 ? 11.188 12.521 -6.067 1.00 93.19 108 VAL A O 1
ATOM 843 N N . HIS A 1 109 ? 9.061 12.710 -6.756 1.00 95.69 109 HIS A N 1
ATOM 844 C CA . HIS A 1 109 ? 8.973 11.426 -7.447 1.00 95.69 109 HIS A CA 1
ATOM 845 C C . HIS A 1 109 ? 8.903 11.600 -8.970 1.00 95.69 109 HIS A C 1
ATOM 847 O O . HIS A 1 109 ? 8.520 12.652 -9.493 1.00 95.69 109 HIS A O 1
ATOM 853 N N . LEU A 1 110 ? 9.271 10.535 -9.678 1.00 96.81 110 LEU A N 1
ATOM 854 C CA . LEU A 1 110 ? 9.098 10.357 -11.113 1.00 96.81 110 LEU A CA 1
ATOM 855 C C . LEU A 1 110 ? 8.174 9.160 -11.344 1.00 96.81 110 LEU A C 1
ATOM 857 O O . LEU A 1 110 ? 8.547 8.025 -11.041 1.00 96.81 110 LEU A O 1
ATOM 861 N N . GLY A 1 111 ? 6.985 9.417 -11.887 1.00 97.75 111 GLY A N 1
ATOM 862 C CA . GLY A 1 111 ? 6.075 8.382 -12.363 1.00 97.75 111 GLY A CA 1
ATOM 863 C C . GLY A 1 111 ? 6.471 7.928 -13.76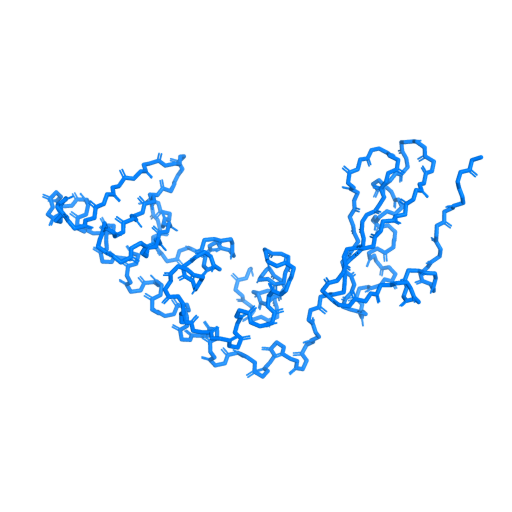4 1.00 97.75 111 GLY A C 1
ATOM 864 O O . GLY A 1 111 ? 6.509 8.730 -14.693 1.00 97.75 111 GLY A O 1
ATOM 865 N N . PHE A 1 112 ? 6.761 6.644 -13.930 1.00 98.31 112 PHE A N 1
ATOM 866 C CA . PHE A 1 112 ? 7.053 6.005 -15.206 1.00 98.31 112 PHE A CA 1
ATOM 867 C C . PHE A 1 112 ? 5.888 5.103 -15.600 1.00 98.31 112 PHE A C 1
ATOM 869 O O . PHE A 1 112 ? 5.589 4.133 -14.904 1.00 98.31 112 PHE A O 1
ATOM 876 N N . VAL A 1 113 ? 5.262 5.390 -16.738 1.00 98.50 113 VAL A N 1
ATOM 877 C CA . VAL A 1 113 ? 4.144 4.601 -17.269 1.00 98.50 113 VAL A CA 1
ATOM 878 C C . VAL A 1 113 ? 4.563 3.943 -18.573 1.00 98.50 113 VAL A C 1
ATOM 880 O O . VAL A 1 113 ? 4.910 4.622 -19.542 1.00 98.50 113 VAL A O 1
ATOM 883 N N . ASN A 1 114 ? 4.521 2.615 -18.614 1.00 98.50 114 ASN A N 1
ATOM 884 C CA . ASN A 1 114 ? 4.752 1.868 -19.838 1.00 98.50 114 ASN A CA 1
ATOM 885 C C . ASN A 1 114 ? 3.524 1.985 -20.751 1.00 98.50 114 ASN A C 1
ATOM 887 O O . ASN A 1 114 ? 2.431 1.556 -20.383 1.00 98.50 114 ASN A O 1
ATOM 891 N N . ARG A 1 115 ? 3.693 2.546 -21.948 1.00 97.81 115 ARG A N 1
ATOM 892 C CA . ARG A 1 115 ? 2.594 2.833 -22.883 1.00 97.81 115 ARG A CA 1
ATOM 893 C C . ARG A 1 115 ? 1.919 1.577 -23.434 1.00 97.81 115 ARG A C 1
ATOM 895 O O . ARG A 1 115 ? 0.728 1.624 -23.725 1.00 97.81 115 ARG A O 1
ATOM 902 N N . ASP A 1 116 ? 2.660 0.478 -23.555 1.00 97.38 116 ASP A N 1
ATOM 903 C CA . ASP A 1 116 ? 2.159 -0.761 -24.156 1.00 97.38 116 ASP A CA 1
ATOM 904 C C . ASP A 1 116 ? 1.451 -1.654 -23.134 1.00 97.38 116 ASP A C 1
ATOM 906 O O . ASP A 1 116 ? 0.438 -2.282 -23.437 1.00 97.38 116 ASP A O 1
ATOM 910 N N . THR A 1 117 ? 1.997 -1.727 -21.919 1.00 97.62 117 THR A N 1
ATOM 911 C CA . THR A 1 117 ? 1.531 -2.654 -20.874 1.00 97.62 117 THR A CA 1
ATOM 912 C C . THR A 1 117 ? 0.682 -1.985 -19.801 1.00 97.62 117 THR A C 1
ATOM 914 O O . THR A 1 117 ? -0.044 -2.673 -19.093 1.00 97.62 117 THR A O 1
ATOM 917 N N . GLY A 1 118 ? 0.765 -0.660 -19.660 1.00 97.81 118 GLY A N 1
ATOM 918 C CA . GLY A 1 118 ? 0.127 0.077 -18.571 1.00 97.81 118 GLY A CA 1
ATOM 919 C C . GLY A 1 118 ? 0.819 -0.076 -17.213 1.00 97.81 118 GLY A C 1
ATOM 920 O O . GLY A 1 118 ? 0.300 0.443 -16.231 1.00 97.81 118 GLY A O 1
ATOM 921 N N . VAL A 1 119 ? 1.972 -0.755 -17.137 1.00 98.50 119 VAL A N 1
ATOM 922 C CA . VAL A 1 119 ? 2.760 -0.883 -15.900 1.00 98.50 119 VAL A CA 1
ATOM 923 C C . VAL A 1 119 ? 3.208 0.491 -15.413 1.00 98.50 119 VAL A C 1
ATOM 925 O O . VAL A 1 119 ? 3.763 1.270 -16.193 1.00 98.50 119 VAL A O 1
ATOM 928 N N . ILE A 1 120 ? 3.007 0.756 -14.122 1.00 98.31 120 ILE A N 1
ATOM 929 C CA . ILE A 1 120 ? 3.387 2.010 -13.470 1.00 98.31 120 ILE A CA 1
ATOM 930 C C . ILE A 1 120 ? 4.470 1.746 -12.427 1.00 98.31 120 ILE A C 1
ATOM 932 O O . ILE A 1 120 ? 4.325 0.871 -11.578 1.00 98.31 120 ILE A O 1
ATOM 936 N N . VAL A 1 121 ? 5.537 2.540 -12.467 1.00 98.00 121 VAL A N 1
ATOM 937 C CA . VAL A 1 121 ? 6.587 2.591 -11.441 1.00 98.00 121 VAL A CA 1
ATOM 938 C C . VAL A 1 121 ? 6.768 4.040 -11.033 1.00 98.00 121 VAL A C 1
ATOM 940 O O . VAL A 1 121 ? 7.112 4.856 -11.878 1.00 98.00 121 VAL A O 1
ATOM 943 N N . GLU A 1 122 ? 6.579 4.375 -9.762 1.00 97.69 122 GLU A N 1
ATOM 944 C CA . GLU A 1 122 ? 6.833 5.731 -9.266 1.00 97.69 122 GLU A CA 1
ATOM 945 C C . GLU A 1 122 ? 7.997 5.711 -8.276 1.00 97.69 122 GLU A C 1
ATOM 947 O O . GLU A 1 122 ? 7.890 5.169 -7.179 1.00 97.69 122 GLU A O 1
ATOM 952 N N . ALA A 1 123 ? 9.134 6.263 -8.699 1.00 96.62 123 ALA A N 1
ATOM 953 C CA . ALA A 1 123 ? 10.391 6.214 -7.960 1.00 96.62 123 ALA A CA 1
ATOM 954 C C . ALA A 1 123 ? 10.748 7.590 -7.393 1.00 96.62 123 ALA A C 1
ATOM 956 O O . ALA A 1 123 ? 10.522 8.609 -8.048 1.00 96.62 123 ALA A O 1
ATOM 957 N N . HIS A 1 124 ? 11.362 7.635 -6.211 1.00 96.19 124 HIS A N 1
ATOM 958 C CA . HIS A 1 124 ? 11.908 8.882 -5.685 1.00 96.19 124 HIS A CA 1
ATOM 959 C C . HIS A 1 124 ? 13.083 9.353 -6.564 1.00 96.19 124 HIS A C 1
ATOM 961 O O . HIS A 1 124 ? 14.009 8.596 -6.863 1.00 96.19 124 HIS A O 1
ATOM 967 N N . ALA A 1 125 ? 13.055 10.617 -6.994 1.00 92.81 125 ALA A N 1
ATOM 968 C CA . ALA A 1 125 ? 13.979 11.154 -7.995 1.00 92.81 125 ALA A CA 1
ATOM 969 C C . ALA A 1 125 ? 15.440 11.183 -7.512 1.00 92.81 125 ALA A C 1
ATOM 971 O O . ALA A 1 125 ? 16.361 11.077 -8.314 1.00 92.81 125 ALA A O 1
ATOM 972 N N . GLY A 1 126 ? 15.654 11.334 -6.200 1.00 93.25 126 GLY A N 1
ATOM 973 C CA . GLY A 1 126 ? 16.989 11.356 -5.592 1.00 93.25 126 GLY A CA 1
ATOM 974 C C . GLY A 1 126 ? 17.446 10.026 -4.989 1.00 93.25 126 GLY A C 1
ATOM 975 O O . GLY A 1 126 ? 18.624 9.894 -4.671 1.00 93.25 126 GLY A O 1
ATOM 976 N N . ASP A 1 127 ? 16.534 9.068 -4.811 1.00 96.06 127 ASP A N 1
ATOM 977 C CA . ASP A 1 127 ? 16.822 7.771 -4.186 1.00 96.06 127 ASP A CA 1
ATOM 978 C C . ASP A 1 127 ? 15.862 6.699 -4.724 1.00 96.06 127 ASP A C 1
ATOM 980 O O . ASP A 1 127 ? 14.844 6.405 -4.104 1.00 96.06 127 ASP A O 1
ATOM 984 N N . PRO A 1 128 ? 16.145 6.109 -5.896 1.00 94.31 128 PRO A N 1
ATOM 985 C CA . PRO A 1 128 ? 15.245 5.135 -6.513 1.00 94.31 128 PRO A CA 1
ATOM 986 C C . PRO A 1 128 ? 15.053 3.834 -5.711 1.00 94.31 128 PRO A C 1
ATOM 988 O O . PRO A 1 128 ? 14.264 2.990 -6.134 1.00 94.31 128 PRO A O 1
ATOM 991 N N . ASP A 1 129 ? 15.795 3.637 -4.614 1.00 94.31 129 ASP A N 1
ATOM 992 C CA . ASP A 1 129 ? 15.641 2.495 -3.708 1.00 94.31 129 ASP A CA 1
ATOM 993 C C . ASP A 1 129 ? 14.690 2.767 -2.533 1.00 94.31 129 ASP A C 1
ATOM 995 O O . ASP A 1 129 ? 14.304 1.806 -1.845 1.00 94.31 129 ASP A O 1
ATOM 999 N N . ASP A 1 130 ? 14.310 4.034 -2.330 1.00 96.25 130 ASP A N 1
ATOM 1000 C CA . ASP A 1 130 ? 13.317 4.455 -1.347 1.00 96.25 130 ASP A CA 1
ATOM 1001 C C . ASP A 1 130 ? 11.933 3.927 -1.737 1.00 96.25 130 ASP A C 1
ATOM 1003 O O . ASP A 1 130 ? 11.494 4.036 -2.887 1.00 96.25 130 ASP A O 1
ATOM 1007 N N . LEU A 1 131 ? 11.268 3.285 -0.779 1.00 96.19 131 LEU A N 1
ATOM 1008 C CA . LEU A 1 131 ? 10.027 2.559 -1.018 1.00 96.19 131 LEU A CA 1
ATOM 1009 C C . LEU A 1 131 ? 8.853 3.319 -0.419 1.00 96.19 131 LEU A C 1
ATOM 1011 O O . LEU A 1 131 ? 8.769 3.498 0.793 1.00 96.19 131 LEU A O 1
ATOM 1015 N N . ASP A 1 132 ? 7.880 3.640 -1.263 1.00 95.94 132 ASP A N 1
ATOM 1016 C CA . ASP A 1 132 ? 6.565 4.074 -0.811 1.00 95.94 132 ASP A CA 1
ATOM 1017 C C . ASP A 1 132 ? 5.579 2.890 -0.883 1.00 95.94 132 ASP A C 1
ATOM 1019 O O . ASP A 1 132 ? 5.437 2.278 -1.951 1.00 95.94 132 ASP A O 1
ATOM 1023 N N . PRO A 1 133 ? 4.871 2.550 0.213 1.00 97.00 133 PRO A N 1
ATOM 1024 C CA . PRO A 1 133 ? 3.871 1.484 0.214 1.00 97.00 133 PRO A CA 1
ATOM 1025 C C . PRO A 1 133 ? 2.790 1.648 -0.863 1.00 97.00 133 PRO A C 1
ATOM 1027 O O . PRO A 1 133 ? 2.361 0.662 -1.459 1.00 97.00 133 PRO A O 1
ATOM 1030 N N . TYR A 1 134 ? 2.343 2.876 -1.136 1.00 96.31 134 TYR A N 1
ATOM 1031 C CA . TYR A 1 134 ? 1.336 3.145 -2.160 1.00 96.31 134 TYR A CA 1
ATOM 1032 C C . TYR A 1 134 ? 1.877 2.834 -3.559 1.00 96.31 134 TYR A C 1
ATOM 1034 O O . TYR A 1 134 ? 1.229 2.113 -4.318 1.00 96.31 134 TYR A O 1
ATOM 1042 N N . PHE A 1 135 ? 3.078 3.316 -3.894 1.00 97.19 135 PHE A N 1
ATOM 1043 C CA . PHE A 1 135 ? 3.656 3.105 -5.226 1.00 97.19 135 PHE A CA 1
ATOM 1044 C C . PHE A 1 135 ? 4.091 1.661 -5.465 1.00 97.19 135 PHE A C 1
ATOM 1046 O O . PHE A 1 135 ? 3.956 1.161 -6.584 1.00 97.19 135 PHE A O 1
ATOM 1053 N N . LEU A 1 136 ? 4.545 0.956 -4.425 1.00 98.06 136 LEU A N 1
ATOM 1054 C CA . LEU A 1 136 ? 4.861 -0.464 -4.548 1.00 98.06 136 LEU A CA 1
ATOM 1055 C C . LEU A 1 136 ? 3.597 -1.307 -4.782 1.00 98.06 136 LEU A C 1
ATOM 1057 O O . LEU A 1 136 ? 3.619 -2.222 -5.605 1.00 98.06 136 LEU A O 1
ATOM 1061 N N . LEU A 1 137 ? 2.488 -0.983 -4.104 1.00 98.25 137 LEU A N 1
ATOM 1062 C CA . LEU A 1 137 ? 1.207 -1.644 -4.358 1.00 98.25 137 LEU A CA 1
ATOM 1063 C C . LEU A 1 137 ? 0.685 -1.333 -5.768 1.00 98.25 137 LEU A C 1
ATOM 1065 O O . LEU A 1 137 ? 0.286 -2.254 -6.473 1.00 98.25 137 LEU A O 1
ATOM 1069 N N . LEU A 1 138 ? 0.765 -0.077 -6.217 1.00 98.25 138 LEU A N 1
ATOM 1070 C CA . LEU A 1 138 ? 0.375 0.314 -7.576 1.00 98.25 138 LEU A CA 1
ATOM 1071 C C . LEU A 1 138 ? 1.178 -0.444 -8.648 1.00 98.25 138 LEU A C 1
ATOM 1073 O O . LEU A 1 138 ? 0.630 -0.856 -9.673 1.00 98.25 138 LEU A O 1
ATOM 1077 N N . PHE A 1 139 ? 2.472 -0.670 -8.415 1.00 98.50 139 PHE A N 1
ATOM 1078 C CA . PHE A 1 139 ? 3.293 -1.494 -9.299 1.00 98.50 139 PHE A CA 1
ATOM 1079 C C . PHE A 1 139 ? 2.811 -2.953 -9.336 1.00 98.50 139 PHE A C 1
ATOM 1081 O O . PHE A 1 139 ? 2.652 -3.517 -10.421 1.00 98.50 139 PHE A O 1
ATOM 1088 N N . ALA A 1 140 ? 2.509 -3.561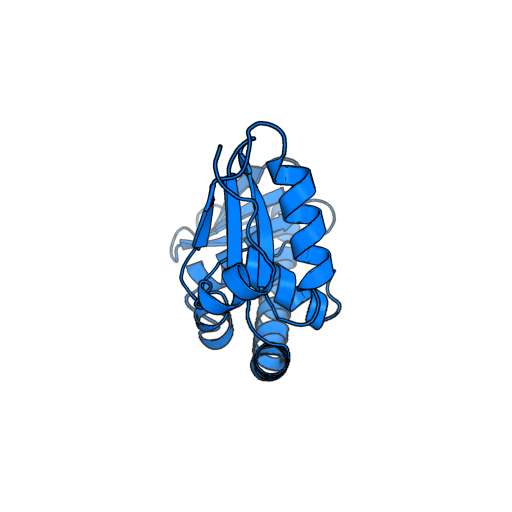 -8.184 1.00 98.44 140 ALA A N 1
ATOM 1089 C CA . ALA A 1 140 ? 1.936 -4.909 -8.137 1.00 98.44 140 ALA A CA 1
ATOM 1090 C C . ALA A 1 140 ? 0.584 -4.985 -8.878 1.00 98.44 140 ALA A C 1
ATOM 1092 O O . ALA A 1 140 ? 0.366 -5.883 -9.690 1.00 98.44 140 ALA A O 1
ATOM 1093 N N . GLU A 1 141 ? -0.297 -4.001 -8.675 1.00 98.44 141 GLU A N 1
ATOM 1094 C CA . GLU A 1 141 ? -1.614 -3.932 -9.320 1.00 98.44 141 GLU A CA 1
ATOM 1095 C C . GLU A 1 141 ? -1.509 -3.795 -10.845 1.00 98.44 141 GLU A C 1
ATOM 1097 O O . GLU A 1 141 ? -2.178 -4.515 -11.586 1.00 98.44 141 GLU A O 1
ATOM 1102 N N . THR A 1 142 ? -0.654 -2.892 -11.330 1.00 98.50 142 THR A N 1
ATOM 1103 C CA . THR A 1 142 ? -0.531 -2.594 -12.768 1.00 98.50 142 THR A CA 1
ATOM 1104 C C . THR A 1 142 ? 0.249 -3.653 -13.537 1.00 98.50 142 THR A C 1
ATOM 1106 O O . THR A 1 142 ? 0.004 -3.855 -14.724 1.00 98.50 142 THR A O 1
ATOM 1109 N N . THR A 1 143 ? 1.152 -4.375 -12.872 1.00 97.62 143 THR A N 1
ATOM 1110 C CA . THR A 1 143 ? 1.779 -5.573 -13.448 1.00 97.62 143 THR A CA 1
ATOM 1111 C C . THR A 1 143 ? 0.847 -6.783 -13.433 1.00 97.62 143 THR A C 1
ATOM 1113 O O . THR A 1 143 ? 1.040 -7.705 -14.227 1.00 97.62 143 THR A O 1
ATOM 1116 N N . GLY A 1 144 ? -0.147 -6.808 -12.536 1.00 95.69 144 GLY A N 1
ATOM 1117 C CA . GLY A 1 144 ? -0.975 -7.986 -12.272 1.00 95.69 144 GLY A CA 1
ATOM 1118 C C . GLY A 1 144 ? -0.176 -9.167 -11.708 1.00 95.69 144 GLY A C 1
ATOM 1119 O O . GLY A 1 144 ? -0.642 -10.307 -11.752 1.00 95.69 144 GLY A O 1
ATOM 1120 N N . ALA A 1 145 ? 1.041 -8.907 -11.230 1.00 93.50 145 ALA A N 1
ATOM 1121 C CA . ALA A 1 145 ? 1.903 -9.885 -10.592 1.00 93.50 145 ALA A CA 1
ATOM 1122 C C . ALA A 1 145 ? 1.674 -9.874 -9.072 1.00 93.50 145 ALA A C 1
ATOM 1124 O O . ALA A 1 145 ? 1.013 -8.993 -8.530 1.00 93.50 145 ALA A O 1
ATOM 1125 N N . TYR A 1 146 ? 2.245 -10.853 -8.374 1.00 98.00 146 TYR A N 1
ATOM 1126 C CA . TYR A 1 146 ? 2.214 -10.936 -6.909 1.00 98.00 146 TYR A CA 1
ATOM 1127 C C . TYR A 1 146 ? 0.810 -11.120 -6.290 1.00 98.00 146 TYR A C 1
ATOM 1129 O O . TYR A 1 146 ? 0.414 -10.345 -5.411 1.00 98.00 146 TYR A O 1
ATOM 1137 N N . PRO A 1 147 ? 0.032 -12.136 -6.723 1.00 97.62 147 PRO A N 1
ATOM 1138 C CA . PRO A 1 147 ? -1.335 -12.343 -6.248 1.00 97.62 147 PRO A CA 1
ATOM 1139 C C . PRO A 1 147 ? -1.442 -12.488 -4.727 1.00 97.62 147 PRO A C 1
ATOM 1141 O O . PRO A 1 147 ? -2.436 -12.047 -4.168 1.00 97.62 147 PRO A O 1
ATOM 1144 N N . GLY A 1 148 ? -0.440 -13.037 -4.032 1.00 97.44 148 GLY A N 1
ATOM 1145 C CA . GLY A 1 148 ? -0.491 -13.150 -2.574 1.00 97.44 148 GLY A CA 1
ATOM 1146 C C . GLY A 1 148 ? -0.413 -11.795 -1.870 1.00 97.44 148 GLY A C 1
ATOM 1147 O O . GLY A 1 148 ? -1.100 -11.591 -0.870 1.00 97.44 148 GLY A O 1
ATOM 1148 N N . VAL A 1 149 ? 0.353 -10.842 -2.414 1.00 97.81 149 VAL A N 1
ATOM 1149 C CA . VAL A 1 149 ? 0.377 -9.458 -1.910 1.00 97.81 149 VAL A CA 1
ATOM 1150 C C . VAL A 1 149 ? -0.947 -8.760 -2.224 1.00 97.81 149 VAL A C 1
ATOM 1152 O O . VAL A 1 149 ? -1.524 -8.129 -1.341 1.00 97.81 149 VAL A O 1
ATOM 1155 N N . LEU A 1 150 ? -1.461 -8.907 -3.449 1.00 97.75 150 LEU A N 1
ATOM 1156 C CA . LEU A 1 150 ? -2.724 -8.287 -3.867 1.00 97.75 150 LEU A CA 1
ATOM 1157 C C . LEU A 1 150 ? -3.924 -8.806 -3.060 1.00 97.75 150 LEU A C 1
ATOM 1159 O O . LEU A 1 150 ? -4.743 -8.016 -2.593 1.00 97.75 150 LEU A O 1
ATOM 1163 N N . ASP A 1 151 ? -3.996 -10.119 -2.839 1.00 96.81 151 ASP A N 1
ATOM 1164 C CA . ASP A 1 151 ? -5.047 -10.755 -2.045 1.00 96.81 151 ASP A CA 1
ATOM 1165 C C . ASP A 1 151 ? -4.954 -10.368 -0.562 1.00 96.81 151 ASP A C 1
ATOM 1167 O O . ASP A 1 151 ? -5.979 -10.245 0.113 1.00 96.81 151 ASP A O 1
ATOM 1171 N N . ALA A 1 152 ? -3.741 -10.156 -0.040 1.00 96.19 152 ALA A N 1
ATOM 1172 C CA . ALA A 1 152 ? -3.544 -9.721 1.337 1.00 96.19 152 ALA A CA 1
ATOM 1173 C C . ALA A 1 152 ? -3.907 -8.236 1.529 1.00 96.19 152 ALA A C 1
ATOM 1175 O O . ALA A 1 152 ? -4.518 -7.883 2.542 1.00 96.19 152 ALA A O 1
ATOM 1176 N N . CYS A 1 153 ? -3.600 -7.374 0.557 1.00 97.06 153 CYS A N 1
ATOM 1177 C CA . CYS A 1 153 ? -3.803 -5.924 0.618 1.00 97.06 153 CYS A CA 1
ATOM 1178 C C . CYS A 1 153 ? -5.237 -5.469 0.287 1.00 97.06 153 CYS A C 1
ATOM 1180 O O . CYS A 1 153 ? -5.455 -4.523 -0.469 1.00 97.06 153 CYS A O 1
ATOM 1182 N N . VAL A 1 154 ? -6.246 -6.095 0.896 1.00 96.75 154 VAL A N 1
ATOM 1183 C CA . VAL A 1 154 ? -7.674 -5.794 0.660 1.00 96.75 154 VAL A CA 1
ATOM 1184 C C . VAL A 1 154 ? -8.091 -4.365 1.036 1.00 96.75 154 VAL A C 1
ATOM 1186 O O . VAL A 1 154 ? -9.095 -3.852 0.540 1.00 96.75 154 VAL A O 1
ATOM 1189 N N . HIS A 1 155 ? -7.354 -3.723 1.940 1.00 96.62 155 HIS A N 1
ATOM 1190 C CA . HIS A 1 155 ? -7.499 -2.324 2.341 1.00 96.62 155 HIS A CA 1
ATOM 1191 C C . HIS A 1 155 ? -6.445 -1.411 1.695 1.00 96.62 155 HIS A C 1
ATOM 1193 O O . HIS A 1 155 ? -6.269 -0.265 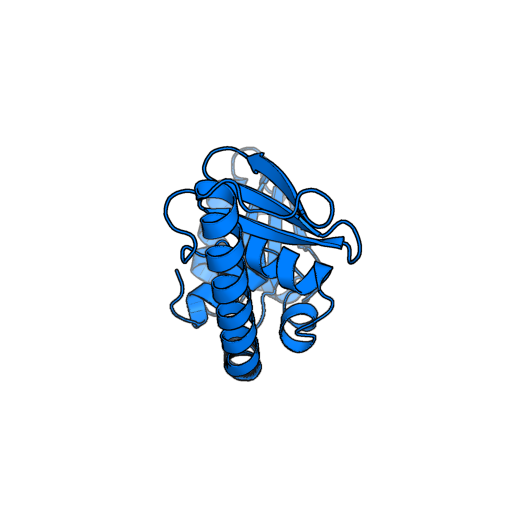2.125 1.00 96.62 155 HIS A O 1
ATOM 1199 N N . GLY A 1 156 ? -5.772 -1.901 0.653 1.00 96.25 156 GLY A N 1
ATOM 1200 C CA . GLY A 1 156 ? -4.806 -1.171 -0.153 1.00 96.25 156 GLY A CA 1
ATOM 1201 C C . GLY A 1 156 ? -3.621 -0.673 0.669 1.00 96.25 156 GLY A C 1
ATOM 1202 O O . GLY A 1 156 ? -2.988 -1.431 1.402 1.00 96.25 156 GLY A O 1
ATOM 1203 N N . PHE A 1 157 ? -3.362 0.633 0.583 1.00 95.38 157 PHE A N 1
ATOM 1204 C CA . PHE A 1 157 ? -2.266 1.321 1.271 1.00 95.38 157 PHE A CA 1
ATOM 1205 C C . PHE A 1 157 ? -2.104 0.933 2.749 1.00 95.38 157 PHE A C 1
ATOM 1207 O O . PHE A 1 157 ? -0.987 0.721 3.203 1.00 95.38 157 PHE A O 1
ATOM 1214 N N . HIS A 1 158 ? -3.198 0.808 3.508 1.00 95.75 158 HIS A N 1
ATOM 1215 C CA . HIS A 1 158 ? -3.109 0.514 4.943 1.00 95.75 158 HIS A CA 1
ATOM 1216 C C . HIS A 1 158 ? -2.552 -0.880 5.240 1.00 95.75 158 HIS A C 1
ATOM 1218 O O . HIS A 1 158 ? -1.777 -1.034 6.182 1.00 95.75 158 HIS A O 1
ATOM 1224 N N . ASP A 1 159 ? -2.929 -1.872 4.435 1.00 96.75 159 ASP A N 1
ATOM 1225 C CA . ASP A 1 159 ? -2.391 -3.225 4.550 1.00 96.75 159 ASP A CA 1
ATOM 1226 C C . ASP A 1 159 ? -0.927 -3.263 4.095 1.00 96.75 159 ASP A C 1
ATOM 1228 O O . ASP A 1 159 ? -0.097 -3.892 4.745 1.00 96.75 159 ASP A O 1
ATOM 1232 N N . MET A 1 160 ? -0.582 -2.517 3.041 1.00 97.62 160 MET A N 1
ATOM 1233 C CA . MET A 1 160 ? 0.796 -2.432 2.559 1.00 97.62 160 MET A CA 1
ATOM 1234 C C . MET A 1 160 ? 1.733 -1.734 3.560 1.00 97.62 160 MET A C 1
ATOM 1236 O O . MET A 1 160 ? 2.850 -2.196 3.785 1.00 97.62 160 MET A O 1
ATOM 1240 N N . CYS A 1 161 ? 1.277 -0.673 4.237 1.00 95.75 161 CYS A N 1
ATOM 1241 C CA . CYS A 1 161 ? 2.020 -0.069 5.348 1.00 95.75 161 CYS A CA 1
ATOM 1242 C C . CYS A 1 161 ? 2.271 -1.071 6.476 1.00 95.75 161 CYS A C 1
ATOM 1244 O O . CYS A 1 161 ? 3.376 -1.128 7.011 1.00 95.75 161 CYS A O 1
ATOM 1246 N N . HIS A 1 162 ? 1.256 -1.860 6.835 1.00 94.06 162 HIS A N 1
ATOM 1247 C CA . HIS A 1 162 ? 1.403 -2.867 7.877 1.00 94.06 162 HIS A CA 1
ATOM 1248 C C . HIS A 1 162 ? 2.386 -3.969 7.469 1.00 94.06 162 HIS A C 1
ATOM 1250 O O . HIS A 1 162 ? 3.229 -4.367 8.271 1.00 94.06 162 HIS A O 1
ATOM 1256 N N . LEU A 1 163 ? 2.353 -4.398 6.203 1.00 95.00 163 LEU A N 1
ATOM 1257 C CA . LEU A 1 163 ? 3.351 -5.317 5.664 1.00 95.00 163 LEU A CA 1
ATOM 1258 C C . LEU A 1 163 ? 4.766 -4.780 5.791 1.00 95.00 163 LEU A C 1
ATOM 1260 O O . LEU A 1 163 ? 5.656 -5.528 6.184 1.00 95.00 163 LEU A O 1
ATOM 1264 N N . PHE A 1 164 ? 4.983 -3.502 5.485 1.00 95.75 164 PHE A N 1
ATOM 1265 C CA . PHE A 1 164 ? 6.307 -2.912 5.623 1.00 95.75 164 PHE A CA 1
ATOM 1266 C C . PHE A 1 164 ? 6.757 -2.867 7.083 1.00 95.75 164 PHE A C 1
ATOM 1268 O O . PHE A 1 164 ? 7.914 -3.169 7.361 1.00 95.75 164 PHE A O 1
ATOM 1275 N N . GLU A 1 165 ? 5.860 -2.525 8.011 1.00 93.19 165 GLU A N 1
ATOM 1276 C CA . GLU A 1 165 ? 6.159 -2.504 9.446 1.00 93.19 165 GLU A CA 1
ATOM 1277 C C . GLU A 1 165 ? 6.590 -3.891 9.940 1.00 93.19 165 GLU A C 1
ATOM 1279 O O . GLU A 1 165 ? 7.673 -4.036 10.507 1.00 93.19 165 GLU A O 1
ATOM 1284 N N . VAL A 1 166 ? 5.799 -4.929 9.641 1.00 91.62 166 VAL A N 1
ATOM 1285 C CA . VAL A 1 166 ? 6.143 -6.324 9.971 1.00 91.62 166 VAL A CA 1
ATOM 1286 C C . VAL A 1 166 ? 7.435 -6.747 9.267 1.00 91.62 166 VAL A C 1
ATOM 1288 O O . VAL A 1 166 ? 8.239 -7.500 9.820 1.00 91.62 166 VAL A O 1
ATOM 1291 N N . ALA A 1 167 ? 7.668 -6.247 8.052 1.00 92.69 167 ALA A N 1
ATOM 1292 C CA . ALA A 1 167 ? 8.841 -6.594 7.275 1.00 92.69 167 ALA A CA 1
ATOM 1293 C C . ALA A 1 167 ? 10.133 -5.871 7.700 1.00 92.69 167 ALA A C 1
ATOM 1295 O O . ALA A 1 167 ? 11.218 -6.308 7.300 1.00 92.69 167 ALA A O 1
ATOM 1296 N N . GLY A 1 168 ? 10.036 -4.808 8.505 1.00 92.44 168 GLY A N 1
ATOM 1297 C CA . GLY A 1 168 ? 11.156 -3.927 8.842 1.00 92.44 168 GLY A CA 1
ATOM 1298 C C . GLY A 1 168 ? 11.610 -3.051 7.668 1.00 92.44 168 GLY A C 1
ATOM 1299 O O . GLY A 1 168 ? 12.809 -2.851 7.488 1.00 92.44 168 GLY A O 1
ATOM 1300 N N . LEU A 1 169 ? 10.664 -2.602 6.837 1.00 88.31 169 LEU A N 1
ATOM 1301 C CA . LEU A 1 169 ? 10.888 -1.738 5.668 1.00 88.31 169 LEU A CA 1
ATOM 1302 C C . LEU A 1 169 ? 10.510 -0.261 5.908 1.00 88.31 169 LEU A C 1
ATOM 1304 O O . LEU A 1 169 ? 10.710 0.548 5.006 1.00 88.31 169 LEU A O 1
ATOM 1308 N N . LEU A 1 170 ? 9.967 0.073 7.088 1.00 77.19 170 LEU A N 1
ATOM 1309 C CA . LEU A 1 170 ? 9.684 1.441 7.558 1.00 77.19 170 LEU A CA 1
ATOM 1310 C C . LEU A 1 170 ? 10.705 1.904 8.603 1.00 77.19 170 LEU A C 1
ATOM 1312 O O . LEU A 1 170 ? 11.203 1.041 9.362 1.00 77.19 170 LEU A O 1
#

Radius of gyration: 19.12 Å; chains: 1; bounding box: 46×34×51 Å

pLDDT: mean 95.8, std 3.45, range [71.88, 98.56]

Organism: NCBI:txid220378

Foldseek 3Di:
DFDQDDLVNQLVQEDALDKDKGFAPFQCQAVSQVVSCVVCVQPQKHWHRPHRGMIIIHRADDLVLLVVLVVLVVVLLVVLLVVLVVQLVCVVVVNDPCVQWDWDDDPQWIWIAGPPQRQIHIAGNVHRSQDQLQRSQSNCVSNVPSVSQVVNCSVRSVNSVVSCVSVVND

Sequence (170 aa):
MPPIPSPEDVLRSVVRGRTTRFEVPEGTASIVAGRLRRQLAEQDVLVFAGSSSQCTALRLMGTDEAERIRPELDALVADFRVLARTLSRHYDQGTLHEDVWCVEPHGVHLGFVNRDTGVIVEAHAGDPDDLDPYFLLLFAETTGAYPGVLDACVHGFHDMCHLFEVAGLL

Secondary structure (DSSP, 8-state):
-PPPPPHHHHHHH--TTS-EEEE--TT-HHHHHHHHHHHTTTTTEEEEESSSSEEEEEEPPPHHHHHHHHHHHHHHHHHHHHHHHHHHHHHHTT---TTTEEEEEETTEEEEEETTT--EEEEETT-TT---HHHHHHHHHHHT--HHHHHH-TTTHHHHHHHHHHHT--

=== Feature glossary ===
Each block in this record encodes a different view of the same protein. In brief:

Predicted aligned error. PAE(i, j) answers: if I align the predicted and true structures on residue i, how far off (in Å) do I expect residue j to be? A block-diagonal PAE matrix with low values on the blocks and high values off-diagonal is the signature of a multi-domain protein with confidently predicted domains but uncertain inter-domain orientation.

Contact-map, Ramachandran, and PAE plots. Plot images: a contact map (which residues are close in 3D, as an N×N binary image), a Ramachandran scatter (backbone torsion angles, revealing secondary-structure composition at a glance), and — for AlphaFold structures — a PAE heatmap (pairwise prediction confidence).

Backbone torsions (φ/ψ). φ (phi) and ψ (psi) are the two rotatable backbone dihedrals per residue: φ is the C(i-1)–N–Cα–C torsion, ψ is the N–Cα–C–N(i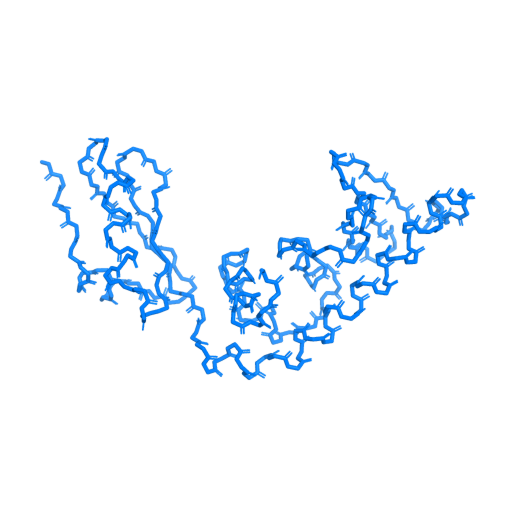+1) torsion, both in degrees on (−180°, 180°]. α-helical residues cluster near (−60°, −45°); β-strand residues near (−120°, +130°). A Ramachandran plot is simply a scatter of (φ, ψ) for every residue.

Foldseek 3Di. A 3Di character summarizes, for each residue, the relative orientation of the Cα frame of its nearest spatial neighbor. Because it encodes fold topology rather than chemistry, 3Di alignments detect remote structural similarity that sequence alignment misses.

Radius of gyration, Cα contacts, bounding box. Three whole-structure scalars: the radius of gyration (RMS distance of Cα from centroid, in Å), the count of Cα–Cα contacts (pairs closer than 8 Å and separated by more than four residues in sequence — i.e. tertiary, not local, contacts), and the bounding-box dimensions. Together they distinguish compact globular folds from extended fibres or disordered chains.

Sequence. Sequence gives the chain of amino acids in standard one-letter code (A=alanine, C=cysteine, …, Y=tyrosine), read N→C. It is the only feature that is directly encoded by the gene; all structural features are derived from the folded form of this sequence.

mmCIF coordinates. Atomic coordinates in PDBx/mmCIF format — the same representation the Protein Data Bank distributes. Each line of the _atom_site loop places one backbone atom in Cartesian space (units: ångströms, origin: arbitrary).

Secondary structure (3-state, P-SEA). Three-state secondary structure (P-SEA) collapses the eight DSSP classes into helix (a), strand (b), and coil (c). P-SEA assigns these from Cα geometry alone — distances and angles — without requiring backbone oxygens, so it works on any Cα trace.

InterPro / GO / CATH / organism. Functional annotations link the protein to curated databases. InterPro entries identify conserved domains and families by matching the sequence against member-database signatures (Pfam, PROSITE, CDD, …). Gene Ontology (GO) terms describe molecular function, biological process, and cellular component in a controlled vocabulary. CATH places the structure in a hierarchical fold classification (Class/Architecture/Topology/Homologous-superfamily). The organism is the source species.

B-factor. B-factor (Debye–Waller factor) reflects atomic displacement in the crystal lattice. It is an experimental observable (units Å²), not a prediction; low values mean the atom is pinned down, high values mean it moves or is heterogeneous across the crystal.

Rendered structure images. Structure images are PyMOL renders from six orthogonal camera directions. Cartoon representation draws helices as coils and strands as arrows; sticks shows the backbone as bonds; surface shows the solvent-excluded envelope. Rainbow coloring maps sequence position to hue (blue→red, N→C); chain coloring assigns a distinct color per polypeptide.

Solvent-accessible surface area. Solvent-accessible surface area (SASA) is the area in Å² traced out by the centre of a 1.4 Å probe sphere (a water molecule) rolled over the protein's van der Waals surface (Shrake–Rupley / Lee–Richards construction). Buried residues have near-zero SASA; fully exposed residues can exceed 200 Å². The total SASA scales roughly with the number of surface residues.

Secondary structure (8-state, DSSP). The SS8 string is DSSP's per-residue secondary-structure call. α-helix (H) means an i→i+4 H-bond ladder; β-strand (E) means the residue participates in a β-sheet; 3₁₀ (G) and π (I) are tighter and wider helices; T/S are turns/bends; '-' is loop.

pLDDT. For AlphaFold models, the B-factor field carries pLDDT — the model's own estimate of local accuracy on a 0–100 scale. Regions with pLDDT<50 should be treated as essentially unmodeled; they often correspond to intrinsically disordered segments.

Nearest PDB structures. Nearest PDB neighbors are the top structural matches found by Foldseek when searching this structure against the entire Protein Data Bank. Each hit reports a TM-score (0 to 1; >0.5 almost always implies the same fold) and an E-value. These are *structural* homologs — they may share no detectable sequence similarity.